Protein AF-A0A9W9ZHX0-F1 (afdb_monomer)

Mean predicted aligned error: 5.75 Å

Secondary structure (DSSP, 8-state):
-HHHHHHHHHHHHSGGGGGGSS---TTT-TTHHHH-SS---HHHHHHHHHTT--SSHHHHHHHHHHHHHHHHHHS-TTSHHHHHHHHHHHHHHHHHHHHHHHHHT---------

Foldseek 3Di:
DVLLLVLLVVLCPDPLLVVQLDWDDCVVVVCLCVFQVDTAGSVNLNVCVVVVVDPDPVSSVVRVVSSLVSQPRPPDCPDSSNVSSVVSVVVSVVSCCCSVVVVVVDPPDPDDDD

Nearest PDB structures (foldseek):
  5uiy-assembly1_A  TM=9.743E-01  e=3.016E-08  Homo sapiens
  1e6i-assembly1_A  TM=9.253E-01  e=6.933E-08  Saccharomyces cerevisiae
  7qz4-assembly1_A  TM=9.842E-01  e=2.934E-07  Homo sapiens
  5h6y-assembly1_A  TM=9.543E-01  e=2.934E-07  Homo sapiens
  5ml0-assembly1_A  TM=9.728E-01  e=5.710E-07  Mus musculus

Solvent-accessible surface area (backbone atoms only — not comparable to full-atom values): 6771 Å² total; per-residue (Å²): 109,69,68,61,53,52,52,53,52,53,50,69,67,38,86,62,27,74,81,38,52,45,70,81,56,52,88,84,42,72,63,51,65,80,71,39,89,71,87,57,18,54,42,56,52,50,49,39,57,74,69,62,68,48,94,47,69,64,60,49,50,50,51,60,49,41,30,36,52,44,33,60,71,70,35,55,73,87,38,72,66,19,41,25,31,56,51,50,50,54,49,49,53,49,52,52,49,53,62,59,54,54,63,75,69,65,85,83,79,83,85,83,92,127

Radius of gyration: 16.91 Å; Cα contacts (8 Å, |Δi|>4): 104; chains: 1; bounding box: 42×18×63 Å

Organism: NCBI:txid174260

Structure (mmCIF, N/CA/C/O backbone):
data_AF-A0A9W9ZHX0-F1
#
_entry.id   AF-A0A9W9ZHX0-F1
#
loop_
_atom_site.group_PDB
_atom_site.id
_atom_site.type_symbol
_atom_site.label_atom_id
_atom_site.label_alt_id
_atom_site.label_comp_id
_atom_site.label_asym_id
_atom_site.label_entity_id
_atom_site.label_seq_id
_atom_site.pdbx_PDB_ins_code
_atom_site.Cartn_x
_atom_site.Cartn_y
_atom_site.Cartn_z
_atom_site.occupancy
_atom_site.B_iso_or_equiv
_atom_site.auth_seq_id
_atom_site.auth_comp_id
_atom_site.auth_asym_id
_atom_site.auth_atom_id
_atom_site.pdbx_PDB_model_num
ATOM 1 N N . MET A 1 1 ? -14.601 2.183 11.079 1.00 72.12 1 MET A N 1
ATOM 2 C CA . MET A 1 1 ? -13.740 2.718 10.003 1.00 72.12 1 MET A CA 1
ATOM 3 C C . MET A 1 1 ? -12.490 3.410 10.539 1.00 72.12 1 MET A C 1
ATOM 5 O O . MET A 1 1 ? -11.451 3.286 9.911 1.00 72.12 1 MET A O 1
ATOM 9 N N . ASP A 1 2 ? -12.524 4.025 11.725 1.00 87.06 2 ASP A N 1
ATOM 10 C CA . ASP A 1 2 ? -11.393 4.777 12.310 1.00 87.06 2 ASP A CA 1
ATOM 11 C C . ASP A 1 2 ? -10.070 3.994 12.391 1.00 87.06 2 ASP A C 1
ATOM 13 O O . ASP A 1 2 ? -8.997 4.554 12.200 1.00 87.06 2 ASP A O 1
ATOM 17 N N . ALA A 1 3 ? -10.133 2.681 12.646 1.00 92.75 3 ALA A N 1
ATOM 18 C CA . ALA A 1 3 ? -8.954 1.810 12.623 1.00 92.75 3 ALA A CA 1
ATOM 19 C C . ALA A 1 3 ? -8.299 1.758 11.233 1.00 92.75 3 ALA A C 1
ATOM 21 O O . ALA A 1 3 ? -7.090 1.923 11.120 1.00 92.75 3 ALA A O 1
ATOM 22 N N . CYS A 1 4 ? -9.097 1.562 10.181 1.00 95.81 4 CYS A N 1
ATOM 23 C CA . CYS A 1 4 ? -8.628 1.566 8.795 1.00 95.81 4 CYS A CA 1
ATOM 24 C C . CYS A 1 4 ? -8.077 2.941 8.407 1.00 95.81 4 CYS A C 1
ATOM 26 O O . CYS A 1 4 ? -7.068 3.027 7.714 1.00 95.81 4 CYS A O 1
ATOM 28 N N . GLU A 1 5 ? -8.701 4.017 8.900 1.00 96.25 5 GLU A N 1
ATOM 29 C CA . GLU A 1 5 ? -8.227 5.378 8.656 1.00 96.25 5 GLU A CA 1
ATOM 30 C C . GLU A 1 5 ? -6.857 5.630 9.303 1.00 96.25 5 GLU A C 1
ATOM 32 O O . GLU A 1 5 ? -5.986 6.227 8.672 1.00 96.25 5 GLU A O 1
ATOM 37 N N . GLN A 1 6 ? -6.639 5.148 10.530 1.00 96.12 6 GLN A N 1
ATOM 38 C CA . GLN A 1 6 ? -5.329 5.220 11.178 1.00 96.12 6 GLN A CA 1
ATOM 39 C C . GLN A 1 6 ? -4.282 4.424 10.392 1.00 96.12 6 GLN A C 1
ATOM 41 O O . GLN A 1 6 ? -3.228 4.961 10.066 1.00 96.12 6 GLN A O 1
ATOM 46 N N . VAL A 1 7 ? -4.606 3.184 10.009 1.00 97.44 7 VAL A N 1
ATOM 47 C CA . VAL A 1 7 ? -3.699 2.330 9.230 1.00 97.44 7 VAL A CA 1
ATOM 48 C C . VAL A 1 7 ? -3.277 3.007 7.928 1.00 97.44 7 VAL A C 1
ATOM 50 O O . VAL A 1 7 ? -2.086 3.092 7.650 1.00 97.44 7 VAL A O 1
ATOM 53 N N . ILE A 1 8 ? -4.221 3.514 7.128 1.00 98.25 8 ILE A N 1
ATOM 54 C CA . ILE A 1 8 ? -3.868 4.110 5.834 1.00 98.25 8 ILE A CA 1
ATOM 55 C C . ILE A 1 8 ? -3.087 5.420 5.994 1.00 98.25 8 ILE A C 1
ATOM 57 O O . ILE A 1 8 ? -2.210 5.708 5.183 1.00 98.25 8 ILE A O 1
ATOM 61 N N . LYS A 1 9 ? -3.359 6.205 7.047 1.00 98.06 9 LYS A N 1
ATOM 62 C CA . LYS A 1 9 ? -2.567 7.400 7.376 1.00 98.06 9 LYS A CA 1
ATOM 63 C C . LYS A 1 9 ? -1.126 7.032 7.715 1.00 98.06 9 LYS A C 1
ATOM 65 O O . LYS A 1 9 ? -0.221 7.654 7.171 1.00 98.06 9 LYS A O 1
ATOM 70 N N . ASP A 1 10 ? -0.925 6.019 8.552 1.00 98.19 10 ASP A N 1
ATOM 71 C CA . ASP A 1 10 ? 0.410 5.586 8.966 1.00 98.19 10 ASP A CA 1
ATOM 72 C C . ASP A 1 10 ? 1.199 4.993 7.794 1.00 98.19 10 ASP A C 1
ATOM 74 O O . ASP A 1 10 ? 2.373 5.313 7.618 1.00 98.19 10 ASP A O 1
ATOM 78 N N . LEU A 1 11 ? 0.546 4.210 6.927 1.00 98.56 11 LEU A N 1
ATOM 79 C CA . LEU A 1 11 ? 1.171 3.710 5.701 1.00 98.56 11 LEU A CA 1
ATOM 80 C C . LEU A 1 11 ? 1.610 4.852 4.776 1.00 98.56 11 LEU A C 1
ATOM 82 O O . LEU A 1 11 ? 2.722 4.823 4.265 1.00 98.56 11 LEU A O 1
ATOM 86 N N . LEU A 1 12 ? 0.779 5.878 4.581 1.00 98.56 12 LEU A N 1
ATOM 87 C CA . LEU A 1 12 ? 1.119 7.026 3.729 1.00 98.56 12 LEU A CA 1
ATOM 88 C C . LEU A 1 12 ? 2.199 7.947 4.322 1.00 98.56 12 LEU A C 1
ATOM 90 O O . LEU A 1 12 ? 2.757 8.761 3.592 1.00 98.56 12 LEU A O 1
ATOM 94 N N . LEU A 1 13 ? 2.462 7.867 5.628 1.00 98.44 13 LEU A N 1
ATOM 95 C CA . LEU A 1 13 ? 3.510 8.641 6.304 1.00 98.44 13 LEU A CA 1
ATOM 96 C C . LEU A 1 13 ? 4.842 7.890 6.411 1.00 98.44 13 LEU A C 1
ATOM 98 O O .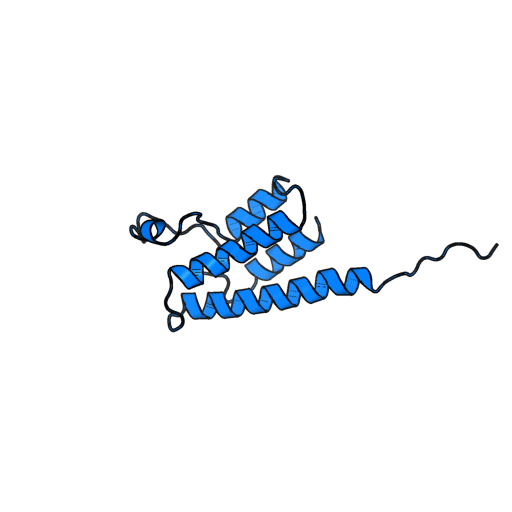 LEU A 1 13 ? 5.847 8.493 6.787 1.00 98.44 13 LEU A O 1
ATOM 102 N N . HIS A 1 14 ? 4.865 6.594 6.100 1.00 98.62 14 HIS A N 1
ATOM 103 C CA . HIS A 1 14 ? 6.084 5.796 6.139 1.00 98.62 14 HIS A CA 1
ATOM 104 C C . HIS A 1 14 ? 7.065 6.238 5.038 1.00 98.62 14 HIS A C 1
ATOM 106 O O . HIS A 1 14 ? 6.653 6.532 3.914 1.00 98.62 14 HIS A O 1
ATOM 112 N N . GLU A 1 15 ? 8.366 6.258 5.336 1.00 98.25 15 GLU A N 1
ATOM 113 C CA . GLU A 1 15 ? 9.410 6.738 4.411 1.00 98.25 15 GLU A CA 1
ATOM 114 C C . GLU A 1 15 ? 9.477 5.928 3.104 1.00 98.25 15 GLU A C 1
ATOM 116 O O . GLU A 1 15 ? 9.619 6.496 2.023 1.00 98.25 15 GLU A O 1
ATOM 121 N N . ASP A 1 16 ? 9.242 4.618 3.187 1.00 98.56 16 ASP A N 1
ATOM 122 C CA . ASP A 1 16 ? 9.193 3.702 2.036 1.00 98.56 16 ASP A CA 1
ATOM 123 C C . ASP A 1 16 ? 7.859 3.705 1.266 1.00 98.56 16 ASP A C 1
ATOM 125 O O . ASP A 1 16 ? 7.642 2.882 0.376 1.00 98.56 16 ASP A O 1
ATOM 129 N N . SER A 1 17 ? 6.928 4.608 1.587 1.00 98.50 17 SER A N 1
ATOM 130 C CA . SER A 1 17 ? 5.618 4.642 0.922 1.00 98.50 17 SER A CA 1
ATOM 131 C C . SER A 1 17 ? 5.657 5.236 -0.487 1.00 98.50 17 SER A C 1
ATOM 133 O O . SER A 1 17 ? 4.713 5.032 -1.251 1.00 98.50 17 SER A O 1
ATOM 135 N N . TRP A 1 18 ? 6.734 5.943 -0.849 1.00 98.00 18 TRP A N 1
ATOM 136 C CA . TRP A 1 18 ? 6.837 6.755 -2.065 1.00 98.00 18 TRP A CA 1
ATOM 137 C C . TRP A 1 18 ? 6.396 6.063 -3.374 1.00 98.00 18 TRP A C 1
ATOM 139 O O . TRP A 1 18 ? 5.705 6.738 -4.142 1.00 98.00 18 TRP A O 1
ATOM 149 N N . PRO A 1 19 ? 6.659 4.760 -3.642 1.00 97.88 19 PRO A N 1
ATOM 150 C CA . PRO A 1 19 ? 6.219 4.119 -4.887 1.00 97.88 19 PRO A CA 1
ATOM 151 C C . PRO A 1 19 ? 4.724 3.780 -4.898 1.00 97.88 19 PRO A C 1
ATOM 153 O O . PRO A 1 19 ? 4.171 3.456 -5.944 1.00 97.88 19 PRO A O 1
ATOM 156 N N . PHE A 1 20 ? 4.079 3.800 -3.731 1.00 98.62 20 PHE A N 1
ATOM 157 C CA . PHE A 1 20 ? 2.742 3.256 -3.507 1.00 98.62 20 PHE A CA 1
ATOM 158 C C . PHE A 1 20 ? 1.705 4.337 -3.206 1.00 98.62 20 PHE A C 1
ATOM 160 O O . PHE A 1 20 ? 0.555 4.012 -2.931 1.00 98.62 20 PHE A O 1
ATOM 167 N N . THR A 1 21 ? 2.090 5.617 -3.207 1.00 98.38 21 THR A N 1
ATOM 168 C CA . THR A 1 21 ? 1.182 6.731 -2.872 1.00 98.38 21 THR A CA 1
ATOM 169 C C . THR A 1 21 ? 0.221 7.103 -4.001 1.00 98.38 21 THR A C 1
ATOM 171 O O . THR A 1 21 ? -0.772 7.782 -3.739 1.00 98.38 21 THR A O 1
ATOM 174 N N . GLN A 1 22 ? 0.520 6.691 -5.236 1.00 98.19 22 GLN A N 1
ATOM 175 C CA . GLN A 1 22 ? -0.261 6.977 -6.439 1.00 98.19 22 GLN A CA 1
ATOM 176 C C . GLN A 1 22 ? -0.258 5.772 -7.379 1.00 98.19 22 GLN A C 1
ATOM 178 O O . GLN A 1 22 ? 0.653 4.944 -7.340 1.00 98.19 22 GLN A O 1
ATOM 183 N N . ALA A 1 23 ? -1.266 5.698 -8.249 1.00 98.06 23 ALA A N 1
ATOM 184 C CA . ALA A 1 23 ? -1.352 4.674 -9.279 1.00 98.06 23 ALA A CA 1
ATOM 185 C C . ALA A 1 23 ? -0.133 4.709 -10.217 1.00 98.06 23 ALA A C 1
ATOM 187 O O . ALA A 1 23 ? 0.349 5.778 -10.599 1.00 98.06 23 ALA A O 1
ATOM 188 N N . VAL A 1 24 ? 0.325 3.529 -10.642 1.00 97.31 24 VAL A N 1
ATOM 189 C CA . VAL A 1 24 ? 1.418 3.402 -11.616 1.00 97.31 24 VAL A CA 1
ATOM 190 C C . VAL A 1 24 ? 1.032 4.085 -12.930 1.00 97.31 24 VAL A C 1
ATOM 192 O O . VAL A 1 24 ? -0.010 3.794 -13.524 1.00 97.31 24 VAL A O 1
ATOM 195 N N . ASN A 1 25 ? 1.892 4.984 -13.412 1.00 96.75 25 ASN A N 1
ATOM 196 C CA . ASN A 1 25 ? 1.690 5.661 -14.686 1.00 96.75 25 ASN A CA 1
ATOM 197 C C . ASN A 1 25 ? 1.967 4.700 -15.853 1.00 96.75 25 ASN A C 1
ATOM 199 O O . ASN A 1 25 ? 3.109 4.494 -16.253 1.00 96.75 25 ASN A O 1
ATOM 203 N N . LEU A 1 26 ? 0.907 4.162 -16.456 1.00 96.19 26 LEU A N 1
ATOM 204 C CA . LEU A 1 26 ? 1.001 3.205 -17.567 1.00 96.19 26 LEU A CA 1
ATOM 205 C C . LEU A 1 26 ? 1.645 3.770 -18.842 1.00 96.19 26 LEU A C 1
ATOM 207 O O . LEU A 1 26 ? 1.999 3.011 -19.737 1.00 96.19 26 LEU A O 1
ATOM 211 N N . ARG A 1 27 ? 1.799 5.095 -18.967 1.00 96.44 27 ARG A N 1
ATOM 212 C CA . ARG A 1 27 ? 2.574 5.676 -20.077 1.00 96.44 27 ARG A CA 1
ATOM 213 C C . ARG A 1 27 ? 4.076 5.514 -19.869 1.00 96.44 27 ARG A C 1
ATOM 215 O O . ARG A 1 27 ? 4.809 5.425 -20.846 1.00 96.44 27 ARG A O 1
ATOM 222 N N . GLU A 1 28 ? 4.514 5.510 -18.614 1.00 96.12 28 GLU A N 1
ATOM 223 C CA . GLU A 1 28 ? 5.914 5.324 -18.221 1.00 96.12 28 GLU A CA 1
ATOM 224 C C . GLU A 1 28 ? 6.248 3.843 -18.017 1.00 96.12 28 GLU A C 1
ATOM 226 O O . GLU A 1 28 ? 7.381 3.435 -18.255 1.00 96.12 28 GLU A O 1
ATOM 231 N N . VAL A 1 29 ? 5.250 3.043 -17.628 1.00 96.44 29 VAL A N 1
ATOM 232 C CA . VAL A 1 29 ? 5.373 1.607 -17.351 1.00 96.44 29 VAL A CA 1
ATOM 233 C C . VAL A 1 29 ? 4.352 0.817 -18.191 1.00 96.44 29 VAL A C 1
ATOM 235 O O . VAL A 1 29 ? 3.333 0.353 -17.669 1.00 96.44 29 VAL A O 1
ATOM 238 N N . PRO A 1 30 ? 4.552 0.725 -19.519 1.00 96.56 30 PRO A N 1
ATOM 239 C CA . PRO A 1 30 ? 3.541 0.211 -20.447 1.00 96.56 30 PRO A CA 1
AT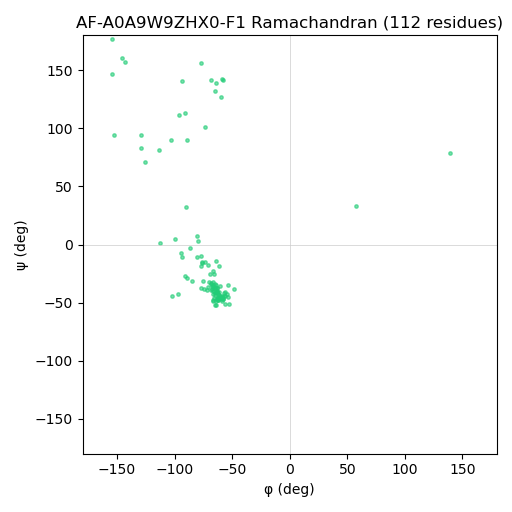OM 240 C C . PRO A 1 30 ? 3.258 -1.291 -20.310 1.00 96.56 30 PRO A C 1
ATOM 242 O O . PRO A 1 30 ? 2.156 -1.730 -20.630 1.00 96.56 30 PRO A O 1
ATOM 245 N N . ASP A 1 31 ? 4.216 -2.067 -19.811 1.00 97.31 31 ASP A N 1
ATOM 246 C CA . ASP A 1 31 ? 4.128 -3.513 -19.581 1.00 97.31 31 ASP A CA 1
ATOM 247 C C . ASP A 1 31 ? 3.530 -3.875 -18.210 1.00 97.31 31 ASP A C 1
ATOM 249 O O . ASP A 1 31 ? 3.289 -5.049 -17.925 1.00 97.31 31 ASP A O 1
ATOM 253 N N . TYR A 1 32 ? 3.219 -2.887 -17.360 1.00 97.94 32 TYR A N 1
ATOM 254 C CA . TYR A 1 32 ? 2.703 -3.130 -16.009 1.00 97.94 32 TYR A CA 1
ATOM 255 C C . TYR A 1 32 ? 1.462 -4.032 -16.005 1.00 97.94 32 TYR A C 1
ATOM 257 O O . TYR A 1 32 ? 1.367 -4.956 -15.197 1.00 97.94 32 TYR A O 1
ATOM 265 N N . LEU A 1 33 ? 0.533 -3.809 -16.942 1.00 97.88 33 LEU A N 1
ATOM 266 C CA . LEU A 1 33 ? -0.715 -4.574 -17.040 1.00 97.88 33 LEU A CA 1
ATOM 267 C C . LEU A 1 33 ? -0.553 -5.973 -17.649 1.00 97.88 33 LEU A C 1
ATOM 269 O O . LEU A 1 33 ? -1.487 -6.772 -17.584 1.00 97.88 33 LEU A O 1
ATOM 273 N N . GLU A 1 34 ? 0.609 -6.302 -18.216 1.00 97.88 34 GLU A N 1
ATOM 274 C CA . GLU A 1 34 ? 0.894 -7.669 -18.668 1.00 97.88 34 GLU A CA 1
ATOM 275 C C . GLU A 1 34 ? 1.076 -8.611 -17.473 1.00 97.88 34 GLU A C 1
ATOM 277 O O . GLU A 1 34 ? 0.710 -9.787 -17.525 1.00 97.88 34 GLU A O 1
ATOM 282 N N . LEU A 1 35 ? 1.600 -8.077 -16.364 1.00 97.50 35 LEU A N 1
ATOM 283 C CA . LEU A 1 35 ? 1.809 -8.815 -15.125 1.00 97.50 35 LEU A CA 1
ATOM 284 C C . LEU A 1 35 ? 0.731 -8.489 -14.087 1.00 97.50 35 LEU A C 1
ATOM 286 O O . LEU A 1 35 ? 0.197 -9.400 -13.460 1.00 97.50 35 LEU A O 1
ATOM 290 N N . VAL A 1 36 ? 0.363 -7.228 -13.889 1.00 98.06 36 VAL A N 1
ATOM 291 C CA . VAL A 1 36 ? -0.572 -6.805 -12.8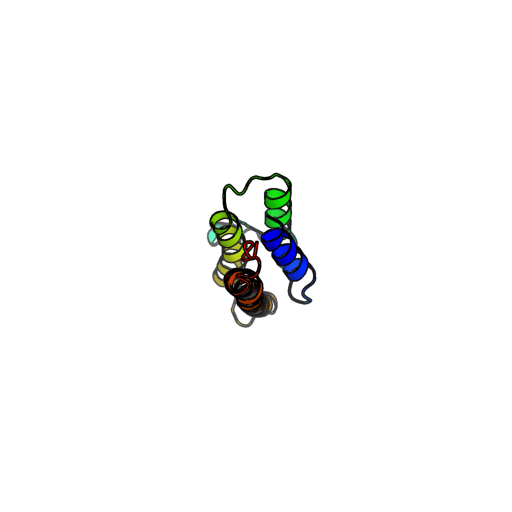39 1.00 98.06 36 VAL A CA 1
ATOM 292 C C . VAL A 1 36 ? -1.992 -6.684 -13.386 1.00 98.06 36 VAL A C 1
ATOM 294 O O . VAL A 1 36 ? -2.308 -5.792 -14.163 1.00 98.06 36 VAL A O 1
ATOM 297 N N . THR A 1 37 ? -2.878 -7.576 -12.937 1.00 96.69 37 THR A N 1
ATOM 298 C CA . THR A 1 37 ? -4.271 -7.640 -13.416 1.00 96.69 37 THR A CA 1
ATOM 299 C C . THR A 1 37 ? -5.156 -6.548 -12.822 1.00 96.69 37 THR A C 1
ATOM 301 O O . THR A 1 37 ? -6.015 -6.010 -13.514 1.00 96.69 37 THR A O 1
ATOM 304 N N . THR A 1 38 ? -4.945 -6.213 -11.549 1.00 98.12 38 THR A N 1
ATOM 305 C CA . THR A 1 38 ? -5.761 -5.230 -10.828 1.00 98.12 38 THR A CA 1
ATOM 306 C C . THR A 1 38 ? -4.836 -4.213 -10.170 1.00 98.12 38 THR A C 1
ATOM 308 O O . THR A 1 38 ? -4.343 -4.481 -9.072 1.00 98.12 38 THR A O 1
ATOM 311 N N . PRO A 1 39 ? -4.554 -3.071 -10.823 1.00 98.31 39 PRO A N 1
ATOM 312 C CA . PRO A 1 39 ? -3.770 -1.999 -10.222 1.00 98.31 39 PRO A CA 1
ATOM 313 C C . PRO A 1 39 ? -4.406 -1.500 -8.923 1.00 98.31 39 PRO A C 1
ATOM 315 O O . PRO A 1 39 ? -5.628 -1.392 -8.825 1.00 98.31 39 PRO A O 1
ATOM 318 N N . MET A 1 40 ? -3.569 -1.193 -7.937 1.00 98.81 40 MET A N 1
ATOM 319 C CA . MET A 1 40 ? -3.983 -0.602 -6.669 1.00 98.81 40 MET A CA 1
ATOM 320 C C . MET A 1 40 ? -2.815 0.174 -6.068 1.00 98.81 40 MET A C 1
ATOM 322 O O . MET A 1 40 ? -1.662 -0.235 -6.212 1.00 98.81 40 MET A O 1
ATOM 326 N N . ASP A 1 41 ? -3.125 1.259 -5.371 1.00 98.88 41 ASP A N 1
ATOM 327 C CA . ASP A 1 41 ? -2.177 2.110 -4.658 1.00 98.88 41 ASP A CA 1
ATOM 328 C C . ASP A 1 41 ? -2.824 2.661 -3.376 1.00 98.88 41 ASP A C 1
ATOM 330 O O . ASP A 1 41 ? -4.048 2.683 -3.235 1.00 98.88 41 ASP A O 1
ATOM 334 N N . LEU A 1 42 ? -2.011 3.112 -2.421 1.00 98.88 42 LEU A N 1
ATOM 335 C CA . LEU A 1 42 ? -2.475 3.600 -1.120 1.00 98.88 42 LEU A CA 1
ATOM 336 C C . LEU A 1 4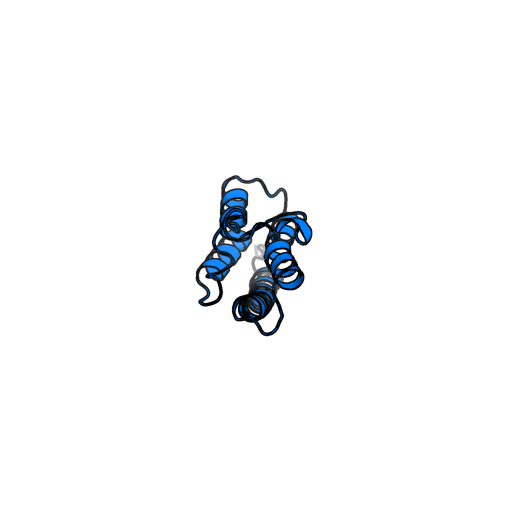2 ? -3.303 4.892 -1.225 1.00 98.88 42 LEU A C 1
ATOM 338 O O . LEU A 1 42 ? -4.132 5.155 -0.349 1.00 98.88 42 LEU A O 1
ATOM 342 N N . GLY A 1 43 ? -3.103 5.694 -2.275 1.00 98.75 43 GLY A N 1
ATOM 343 C CA . GLY A 1 43 ? -3.934 6.857 -2.579 1.00 98.75 43 GLY A CA 1
ATOM 344 C C . GLY A 1 43 ? -5.360 6.430 -2.915 1.00 98.75 43 GLY A C 1
ATOM 345 O O . GLY A 1 43 ? -6.302 6.865 -2.248 1.00 98.75 43 GLY A O 1
ATOM 346 N N . THR A 1 44 ? -5.504 5.489 -3.848 1.00 98.81 44 THR A N 1
ATOM 347 C CA . THR A 1 44 ? -6.792 4.879 -4.207 1.00 98.81 44 THR A CA 1
ATOM 348 C C . THR A 1 44 ? -7.454 4.212 -2.998 1.00 98.81 44 THR A C 1
ATOM 350 O O . THR A 1 44 ? -8.628 4.462 -2.730 1.00 98.81 44 THR A O 1
ATOM 353 N N . VAL A 1 45 ? -6.715 3.434 -2.193 1.00 98.81 45 VAL A N 1
ATOM 354 C CA . VAL A 1 45 ? -7.264 2.8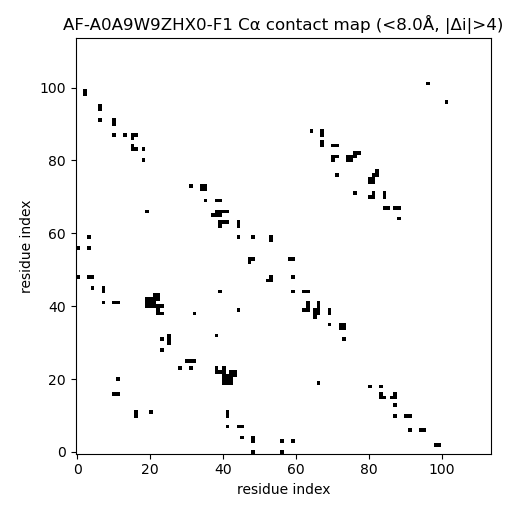21 -0.963 1.00 98.81 45 VAL A CA 1
ATOM 355 C C . VAL A 1 45 ? -7.824 3.878 -0.007 1.00 98.81 45 VAL A C 1
ATOM 357 O O . VAL A 1 45 ? -8.917 3.722 0.545 1.00 98.81 45 VAL A O 1
ATOM 360 N N . LYS A 1 46 ? -7.099 4.983 0.194 1.00 98.69 46 LYS A N 1
ATOM 361 C CA . LYS A 1 46 ? -7.555 6.090 1.043 1.00 98.69 46 LYS A CA 1
ATOM 362 C C . LYS A 1 46 ? -8.821 6.748 0.500 1.00 98.69 46 LYS A C 1
ATOM 364 O O . LYS A 1 46 ? -9.691 7.110 1.292 1.00 98.69 46 LYS A O 1
ATOM 369 N N . GLU A 1 47 ? -8.920 6.936 -0.811 1.00 98.69 47 GLU A N 1
ATOM 370 C CA . GLU A 1 47 ? -10.104 7.516 -1.450 1.00 98.69 47 GLU A CA 1
ATOM 371 C C . GLU A 1 47 ? -11.317 6.598 -1.314 1.00 98.69 47 GLU A C 1
ATOM 373 O O . GLU A 1 47 ? -12.342 7.040 -0.799 1.00 98.69 47 GLU A O 1
ATOM 378 N N . LYS A 1 48 ? -11.170 5.306 -1.625 1.00 98.62 48 LYS A N 1
ATOM 379 C CA . LYS A 1 48 ? -12.227 4.298 -1.441 1.00 98.62 48 LYS A CA 1
ATOM 380 C C . LYS A 1 48 ? -12.718 4.234 0.005 1.00 98.62 48 LYS A C 1
ATOM 382 O O . LYS A 1 48 ? -13.921 4.168 0.259 1.00 98.62 48 LYS A O 1
ATOM 387 N N . LEU A 1 49 ? -11.797 4.325 0.971 1.00 98.31 49 LEU A N 1
ATOM 388 C CA . LEU A 1 49 ? -12.141 4.369 2.393 1.00 98.31 49 LEU A CA 1
ATOM 389 C C . LEU A 1 49 ? -12.981 5.606 2.743 1.00 98.31 49 LEU A C 1
ATOM 391 O O . LEU A 1 49 ? -13.981 5.483 3.449 1.00 98.31 49 LEU A O 1
ATOM 395 N N . LYS A 1 50 ? -12.598 6.787 2.245 1.00 98.00 50 LYS A N 1
ATOM 396 C CA . LYS A 1 50 ? -13.337 8.043 2.465 1.00 98.00 50 LYS A CA 1
ATOM 397 C C . LYS A 1 50 ? -14.708 8.049 1.795 1.00 98.00 50 LYS A C 1
ATOM 399 O O . LYS A 1 50 ? -15.644 8.618 2.350 1.00 98.00 50 LYS A O 1
ATOM 404 N N . SER A 1 51 ? -14.816 7.411 0.637 1.00 98.06 51 SER A N 1
ATOM 405 C CA . SER A 1 51 ? -16.055 7.267 -0.127 1.00 98.06 51 SER A CA 1
ATOM 406 C C . SER A 1 51 ? -16.979 6.166 0.408 1.00 98.06 51 SER A C 1
ATOM 408 O O . SER A 1 51 ? -18.040 5.944 -0.166 1.00 98.06 51 SER A O 1
ATOM 410 N N . LEU A 1 52 ? -16.613 5.500 1.515 1.00 96.88 52 LEU A N 1
ATOM 411 C CA . LEU A 1 52 ? -17.369 4.397 2.125 1.00 96.88 52 LEU A CA 1
ATOM 412 C C . LEU A 1 52 ? -17.604 3.217 1.164 1.00 96.88 52 LEU A C 1
ATOM 414 O O . LEU A 1 52 ? -18.618 2.529 1.248 1.00 96.88 52 LEU A O 1
ATOM 418 N N . GLU A 1 53 ? -16.652 2.961 0.264 1.00 98.25 53 GLU A N 1
ATOM 419 C CA . GLU A 1 53 ? -16.740 1.875 -0.724 1.00 98.25 53 GLU A CA 1
ATOM 420 C C . GLU A 1 53 ? -16.373 0.500 -0.151 1.00 98.25 53 GLU A C 1
ATOM 422 O O . GLU A 1 53 ? -16.601 -0.521 -0.799 1.00 98.25 53 GLU A O 1
ATOM 427 N N . TYR A 1 54 ? -15.812 0.453 1.060 1.00 98.06 54 TYR A N 1
ATOM 428 C CA . TYR A 1 54 ? -15.498 -0.799 1.743 1.00 98.06 54 TYR A CA 1
ATOM 429 C C . TYR A 1 54 ? -16.672 -1.244 2.624 1.00 98.06 54 TYR A C 1
ATOM 431 O O . TYR A 1 54 ? -16.956 -0.575 3.623 1.00 98.06 54 TYR A O 1
ATOM 439 N N . PRO A 1 55 ? -17.350 -2.363 2.296 1.00 95.75 55 PRO A N 1
ATOM 440 C CA . PRO A 1 55 ? -18.441 -2.885 3.119 1.00 95.75 55 PRO A CA 1
ATOM 441 C C . PRO A 1 55 ? -17.969 -3.394 4.488 1.00 95.75 55 PRO A C 1
ATOM 443 O O . PRO A 1 55 ? -18.760 -3.457 5.428 1.00 95.75 55 PRO A O 1
ATOM 446 N N . ASP A 1 56 ? -16.691 -3.755 4.612 1.00 95.44 56 ASP A N 1
ATOM 447 C CA . ASP A 1 56 ? -16.096 -4.320 5.817 1.00 95.44 56 ASP A CA 1
ATOM 448 C C . ASP A 1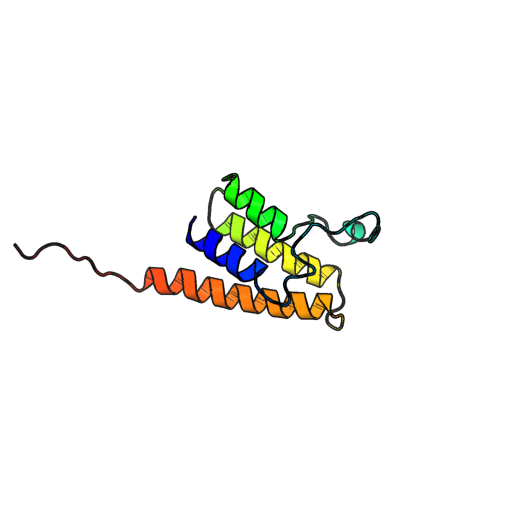 56 ? -14.582 -4.054 5.887 1.00 95.44 56 ASP A C 1
ATOM 450 O O . ASP A 1 56 ? -13.971 -3.457 5.001 1.00 95.44 56 ASP A O 1
ATOM 454 N N . VAL A 1 57 ? -13.960 -4.474 6.989 1.00 95.00 57 VAL A N 1
ATOM 455 C CA . VAL A 1 57 ? -12.509 -4.334 7.182 1.00 95.00 57 VAL A CA 1
ATOM 456 C C . VAL A 1 57 ? -11.729 -5.238 6.225 1.00 95.00 57 VAL A C 1
ATOM 458 O O . VAL A 1 57 ? -10.652 -4.852 5.776 1.00 95.00 57 VAL A O 1
ATOM 461 N N . ASP A 1 58 ? -12.261 -6.413 5.893 1.00 96.12 58 ASP A N 1
ATOM 462 C CA . ASP A 1 58 ? -11.563 -7.410 5.080 1.00 96.12 58 ASP A CA 1
ATOM 463 C C . ASP A 1 58 ? -11.373 -6.932 3.636 1.00 96.12 58 ASP A C 1
ATOM 465 O O . ASP A 1 58 ? -10.299 -7.108 3.065 1.00 96.12 58 ASP A O 1
ATOM 469 N N . SER A 1 59 ? -12.364 -6.244 3.068 1.00 98.12 59 SER A N 1
ATOM 470 C CA . SER A 1 59 ? -12.272 -5.609 1.748 1.00 98.12 59 SER A CA 1
ATOM 471 C C . SER A 1 59 ? -11.243 -4.472 1.703 1.00 98.12 59 SER A C 1
ATOM 473 O O . SER A 1 59 ? -10.492 -4.371 0.733 1.00 98.12 59 SER A O 1
ATOM 475 N N . PHE A 1 60 ? -11.123 -3.672 2.767 1.00 98.19 60 PHE A N 1
ATOM 476 C CA . PHE A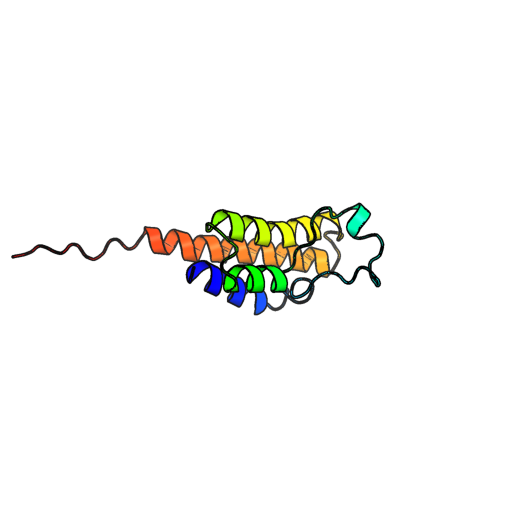 1 60 ? -10.035 -2.693 2.908 1.00 98.19 60 PHE A CA 1
ATOM 477 C C . PHE A 1 60 ? -8.661 -3.380 2.982 1.00 98.19 60 PHE A C 1
ATOM 479 O O . PHE A 1 60 ? -7.721 -2.983 2.293 1.00 98.19 60 PHE A O 1
ATOM 486 N N . VAL A 1 61 ? -8.537 -4.430 3.801 1.00 97.81 61 VAL A N 1
ATOM 487 C CA . VAL A 1 61 ? -7.288 -5.195 3.956 1.00 97.81 61 VAL A CA 1
ATOM 488 C C . VAL A 1 61 ? -6.874 -5.841 2.638 1.00 97.81 61 VAL A C 1
ATOM 490 O O . VAL A 1 61 ? -5.689 -5.830 2.309 1.00 97.81 61 VAL A O 1
ATOM 493 N N . ALA A 1 62 ? -7.830 -6.380 1.881 1.00 98.50 62 ALA A N 1
ATOM 494 C CA . ALA A 1 62 ? -7.580 -6.994 0.585 1.00 98.50 62 ALA A CA 1
ATOM 495 C C . ALA A 1 62 ? -6.934 -6.005 -0.394 1.00 98.50 62 ALA A C 1
ATOM 497 O O . ALA A 1 62 ? -5.923 -6.341 -1.007 1.00 98.50 62 ALA A O 1
ATOM 498 N N . ASP A 1 63 ? -7.442 -4.773 -0.480 1.00 98.81 63 ASP A N 1
ATOM 499 C CA . ASP A 1 63 ? -6.855 -3.757 -1.356 1.00 98.81 63 ASP A CA 1
ATOM 500 C C . ASP A 1 63 ? -5.469 -3.298 -0.874 1.00 98.81 63 ASP A C 1
ATOM 502 O O . ASP A 1 63 ? -4.562 -3.151 -1.691 1.00 98.81 63 ASP A O 1
ATOM 506 N N . VAL A 1 64 ? -5.248 -3.140 0.438 1.00 98.69 64 VAL A N 1
ATOM 507 C CA . VAL A 1 64 ? -3.904 -2.822 0.966 1.00 98.69 64 VAL A CA 1
ATOM 508 C C . VAL A 1 64 ? -2.903 -3.932 0.624 1.00 98.69 64 VAL A C 1
ATOM 510 O O . VAL A 1 64 ? -1.793 -3.654 0.174 1.00 98.69 64 VAL A O 1
ATOM 513 N N . ARG A 1 65 ? -3.290 -5.204 0.780 1.00 98.62 65 ARG A N 1
ATOM 514 C CA . ARG A 1 65 ? -2.453 -6.357 0.400 1.00 98.62 65 ARG A CA 1
ATOM 515 C C . ARG A 1 65 ? -2.192 -6.424 -1.094 1.00 98.62 65 ARG A C 1
ATOM 517 O O . ARG A 1 65 ? -1.109 -6.847 -1.502 1.00 98.62 65 ARG A O 1
ATOM 524 N N . LEU A 1 66 ? -3.169 -6.019 -1.898 1.00 98.88 66 LEU A N 1
ATOM 525 C CA . LEU A 1 66 ? -3.047 -6.002 -3.345 1.00 98.88 66 LEU A CA 1
ATOM 526 C C . LEU A 1 66 ? -1.945 -5.039 -3.801 1.00 98.88 66 LEU A C 1
ATOM 528 O O . LEU A 1 66 ? -1.187 -5.402 -4.694 1.00 98.88 66 LEU A O 1
ATOM 532 N N . VAL A 1 67 ? -1.770 -3.886 -3.140 1.00 98.81 67 VAL A N 1
ATOM 533 C CA . VAL A 1 67 ? -0.642 -2.967 -3.403 1.00 98.81 67 VAL A CA 1
ATOM 534 C C . VAL A 1 67 ? 0.702 -3.703 -3.322 1.00 98.81 67 VAL A C 1
ATOM 536 O O . VAL A 1 67 ? 1.503 -3.656 -4.258 1.00 98.81 67 VAL A O 1
ATOM 539 N N . PHE A 1 68 ? 0.941 -4.440 -2.234 1.00 98.56 68 PHE A N 1
ATOM 540 C CA . PHE A 1 68 ? 2.213 -5.139 -2.015 1.00 98.56 68 PHE A CA 1
ATOM 541 C C . PHE A 1 68 ? 2.361 -6.381 -2.898 1.00 98.56 68 PHE A C 1
ATOM 543 O O . PHE A 1 68 ? 3.430 -6.612 -3.457 1.00 98.56 68 PHE A O 1
ATOM 550 N N . THR A 1 69 ? 1.274 -7.123 -3.116 1.00 98.50 69 THR A N 1
ATOM 551 C CA . THR A 1 69 ? 1.266 -8.288 -4.018 1.00 98.50 69 THR A CA 1
ATOM 552 C C . THR A 1 69 ? 1.573 -7.875 -5.459 1.00 98.50 69 THR A C 1
ATOM 554 O O . THR A 1 69 ? 2.337 -8.546 -6.152 1.00 98.50 69 THR A O 1
ATOM 557 N N . ASN A 1 70 ? 1.021 -6.748 -5.915 1.00 98.62 70 ASN A N 1
ATOM 558 C CA . ASN A 1 70 ? 1.335 -6.183 -7.225 1.00 98.62 70 ASN A CA 1
ATOM 559 C C . ASN A 1 70 ? 2.799 -5.744 -7.305 1.00 98.62 70 ASN A C 1
ATOM 561 O O . ASN A 1 70 ? 3.453 -5.991 -8.318 1.00 98.62 70 ASN A O 1
ATOM 565 N N . SER A 1 71 ? 3.322 -5.136 -6.234 1.00 98.25 71 SER A N 1
ATOM 566 C CA . SER A 1 71 ? 4.736 -4.772 -6.155 1.00 98.25 71 SER A CA 1
ATOM 567 C C . SER A 1 71 ? 5.643 -5.992 -6.287 1.00 98.25 71 SER A C 1
ATOM 569 O O . SER A 1 71 ? 6.569 -5.955 -7.084 1.00 98.25 71 SER A O 1
ATOM 571 N N . ASP A 1 72 ? 5.362 -7.081 -5.572 1.00 97.75 72 ASP A N 1
ATOM 572 C CA . ASP A 1 72 ? 6.145 -8.320 -5.659 1.00 97.75 72 ASP A CA 1
ATOM 573 C C . ASP A 1 72 ? 6.064 -8.989 -7.030 1.00 97.75 72 ASP A C 1
ATOM 575 O O . ASP A 1 72 ? 7.018 -9.624 -7.478 1.00 97.75 72 ASP A O 1
ATOM 579 N N . LYS A 1 73 ? 4.905 -8.889 -7.687 1.00 97.81 73 LYS A N 1
ATOM 580 C CA . LYS A 1 73 ? 4.688 -9.494 -9.001 1.00 97.81 73 LYS A CA 1
ATOM 581 C C . LYS A 1 73 ? 5.462 -8.770 -10.099 1.00 97.81 73 LYS A C 1
ATOM 583 O O . LYS A 1 73 ? 5.908 -9.414 -11.045 1.00 97.81 73 LYS A O 1
ATOM 588 N N . TYR A 1 74 ? 5.571 -7.450 -9.991 1.00 98.25 74 TYR A N 1
ATOM 589 C CA . TYR A 1 74 ? 6.173 -6.608 -11.019 1.00 98.25 74 TYR A CA 1
ATOM 590 C C . TYR A 1 74 ? 7.647 -6.279 -10.736 1.00 98.25 74 TYR A C 1
ATOM 592 O O . TYR A 1 74 ? 8.484 -6.333 -11.633 1.00 98.25 74 TYR A O 1
ATOM 600 N N . ASN A 1 75 ? 7.986 -5.952 -9.488 1.00 96.88 75 ASN A N 1
ATOM 601 C CA . ASN A 1 75 ? 9.314 -5.478 -9.112 1.00 96.88 75 ASN A CA 1
ATOM 602 C C . ASN A 1 75 ? 10.214 -6.623 -8.637 1.00 96.88 75 ASN A C 1
ATOM 604 O O . ASN A 1 75 ? 9.811 -7.491 -7.865 1.00 96.88 75 ASN A O 1
ATOM 608 N N . LEU A 1 76 ? 11.492 -6.573 -9.021 1.00 95.25 76 LEU A N 1
ATOM 609 C CA . LEU A 1 76 ? 12.501 -7.481 -8.478 1.00 95.25 76 LEU A CA 1
ATOM 610 C C . LEU A 1 76 ? 12.685 -7.236 -6.978 1.00 95.25 76 LEU A C 1
ATOM 612 O O . LEU A 1 76 ? 12.813 -6.090 -6.547 1.00 95.25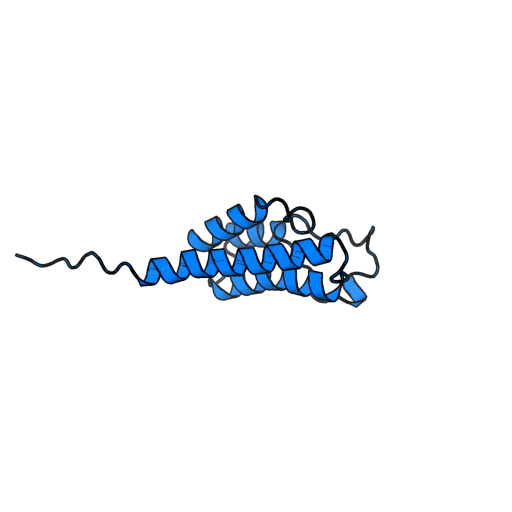 76 LEU A O 1
ATOM 616 N N . SER A 1 77 ? 12.830 -8.303 -6.191 1.00 91.75 77 SER A N 1
ATOM 617 C CA . SER A 1 77 ? 13.029 -8.212 -4.734 1.00 91.75 77 SER A CA 1
ATOM 618 C C . SER A 1 77 ? 14.300 -7.460 -4.320 1.00 91.75 77 SER A C 1
ATOM 620 O O . SER A 1 77 ? 14.435 -7.060 -3.168 1.00 91.75 77 SER A O 1
ATOM 622 N N . THR A 1 78 ? 15.259 -7.302 -5.235 1.00 93.88 78 THR A N 1
ATOM 623 C CA . THR A 1 78 ? 16.509 -6.561 -5.023 1.00 93.88 78 THR A CA 1
ATOM 624 C C . THR A 1 78 ? 16.441 -5.105 -5.479 1.00 93.88 78 THR A C 1
ATOM 626 O O . THR A 1 78 ? 17.404 -4.381 -5.260 1.00 93.88 78 THR A O 1
ATOM 629 N N . SER A 1 79 ? 15.359 -4.687 -6.140 1.00 97.94 79 SER A N 1
ATOM 630 C CA . SER A 1 79 ? 15.147 -3.287 -6.523 1.00 97.94 79 SER A CA 1
ATOM 631 C C . SER A 1 79 ? 14.691 -2.454 -5.326 1.00 97.94 79 SER A C 1
ATOM 633 O O . SER A 1 79 ? 14.072 -2.995 -4.408 1.00 97.94 79 SER A O 1
ATOM 635 N N . ASP A 1 80 ? 14.925 -1.142 -5.369 1.00 98.12 80 ASP A N 1
ATOM 636 C CA . ASP A 1 80 ? 14.507 -0.219 -4.305 1.00 98.12 80 ASP A CA 1
ATOM 637 C C . ASP A 1 80 ? 12.991 -0.294 -4.054 1.00 98.12 80 ASP A C 1
ATOM 639 O O . ASP A 1 80 ? 12.552 -0.381 -2.910 1.00 98.12 80 ASP A O 1
ATOM 643 N N . VAL A 1 81 ? 12.181 -0.365 -5.120 1.00 98.00 81 VAL A N 1
ATOM 644 C CA . VAL A 1 81 ? 10.715 -0.504 -5.019 1.00 98.00 81 VAL A CA 1
ATOM 645 C C . VAL A 1 81 ? 10.320 -1.858 -4.427 1.00 98.00 81 VAL A C 1
ATOM 647 O O . VAL A 1 81 ? 9.440 -1.927 -3.570 1.00 98.00 81 VAL A O 1
ATOM 650 N N . GLY A 1 82 ? 10.976 -2.944 -4.845 1.00 98.19 82 GLY A N 1
ATOM 651 C CA . GLY A 1 82 ? 10.717 -4.277 -4.296 1.00 98.19 82 GLY A CA 1
ATOM 652 C C . GLY A 1 82 ? 11.043 -4.363 -2.802 1.00 98.19 82 GLY A C 1
ATOM 653 O O . GLY A 1 82 ? 10.257 -4.902 -2.023 1.00 98.19 82 GLY A O 1
ATOM 654 N N . GLN A 1 83 ? 12.167 -3.779 -2.380 1.00 98.56 83 GLN A N 1
ATOM 655 C CA . GLN A 1 83 ? 12.554 -3.709 -0.969 1.00 98.56 83 GLN A CA 1
ATOM 656 C C . GLN A 1 83 ? 11.586 -2.843 -0.158 1.00 98.56 83 GLN A C 1
ATOM 658 O O . GLN A 1 83 ? 11.114 -3.294 0.887 1.00 98.56 83 GLN A O 1
ATOM 663 N N . ALA A 1 84 ? 11.219 -1.664 -0.670 1.00 98.56 84 ALA A N 1
ATOM 664 C CA . ALA A 1 84 ? 10.207 -0.798 -0.069 1.00 98.56 84 ALA A CA 1
ATOM 665 C C . ALA A 1 84 ? 8.871 -1.537 0.113 1.00 98.56 84 ALA A C 1
ATOM 667 O O . ALA A 1 84 ? 8.287 -1.503 1.194 1.00 98.56 84 ALA A O 1
ATOM 668 N N . GLY A 1 85 ? 8.426 -2.293 -0.898 1.00 98.38 85 GLY A N 1
ATOM 669 C CA . GLY A 1 85 ? 7.209 -3.107 -0.828 1.00 98.38 85 GLY A CA 1
ATOM 670 C C . GLY A 1 85 ? 7.256 -4.138 0.300 1.00 98.38 85 GLY A C 1
ATOM 671 O O . GLY A 1 85 ? 6.313 -4.239 1.085 1.00 9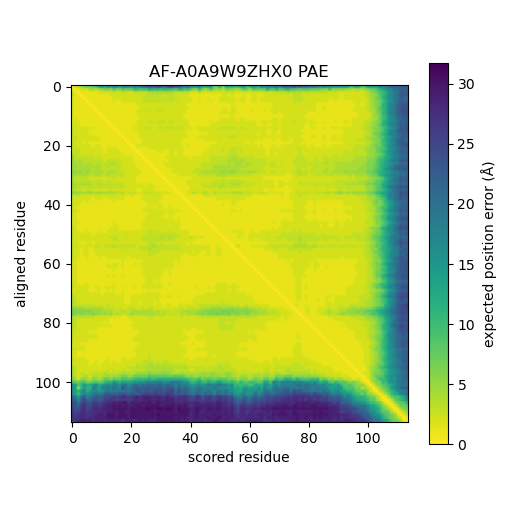8.38 85 GLY A O 1
ATOM 672 N N . LYS A 1 86 ? 8.384 -4.842 0.457 1.00 98.31 86 LYS A N 1
ATOM 673 C CA . LYS A 1 86 ? 8.582 -5.799 1.559 1.00 98.31 86 LYS A CA 1
ATOM 674 C C . LYS A 1 86 ? 8.643 -5.144 2.934 1.00 98.31 86 LYS A C 1
ATOM 676 O O . LYS A 1 86 ? 8.163 -5.738 3.902 1.00 98.31 86 LYS A O 1
ATOM 681 N N . THR A 1 87 ? 9.240 -3.961 3.050 1.00 98.56 87 THR A N 1
ATOM 682 C CA . THR A 1 87 ? 9.248 -3.208 4.311 1.00 98.56 87 THR A CA 1
ATOM 683 C C . THR A 1 87 ? 7.838 -2.751 4.673 1.00 98.56 87 THR A C 1
ATOM 685 O O . THR A 1 87 ? 7.379 -3.000 5.789 1.00 98.56 87 THR A O 1
ATOM 688 N N . MET A 1 88 ? 7.121 -2.170 3.712 1.00 98.69 88 MET A N 1
ATOM 689 C CA . MET A 1 88 ? 5.757 -1.677 3.886 1.00 98.69 88 MET A CA 1
ATOM 690 C C . MET A 1 88 ? 4.761 -2.791 4.225 1.00 98.69 88 MET A C 1
ATOM 692 O O . MET A 1 88 ? 3.928 -2.608 5.111 1.00 98.69 88 MET A O 1
ATOM 696 N N . GLU A 1 89 ? 4.874 -3.966 3.600 1.00 98.50 89 GLU A N 1
ATOM 697 C CA . GLU A 1 89 ? 4.029 -5.124 3.915 1.00 98.50 89 GLU A CA 1
ATOM 698 C C . GLU A 1 89 ? 4.201 -5.574 5.376 1.00 98.50 89 GLU A C 1
ATOM 700 O O . GLU A 1 89 ? 3.220 -5.751 6.103 1.00 98.50 89 GLU A O 1
ATOM 705 N N . LYS A 1 90 ? 5.450 -5.681 5.850 1.00 98.50 90 LYS A N 1
ATOM 706 C CA . LYS A 1 90 ? 5.748 -6.019 7.253 1.00 98.50 90 LYS A CA 1
ATOM 707 C C . LYS A 1 90 ? 5.270 -4.937 8.219 1.00 98.50 90 LYS A C 1
ATOM 709 O O . LYS A 1 90 ? 4.826 -5.243 9.328 1.00 98.50 90 LYS A O 1
ATOM 714 N N . TYR A 1 91 ? 5.388 -3.671 7.828 1.00 98.50 91 TYR A N 1
ATOM 715 C CA . TYR A 1 91 ? 4.895 -2.559 8.630 1.00 98.50 91 TYR A CA 1
ATOM 716 C C . TYR A 1 91 ? 3.365 -2.603 8.750 1.00 98.50 91 TYR A C 1
ATOM 718 O O . TYR A 1 91 ? 2.836 -2.495 9.858 1.00 98.50 91 TYR A O 1
ATOM 726 N N . PHE A 1 92 ? 2.662 -2.881 7.649 1.00 98.31 92 PHE A N 1
ATOM 727 C CA . PHE A 1 92 ? 1.221 -3.119 7.654 1.00 98.31 92 PHE A CA 1
ATOM 728 C C . PHE A 1 92 ? 0.829 -4.284 8.573 1.00 98.31 92 PHE A C 1
ATOM 730 O O . PHE A 1 92 ? -0.069 -4.116 9.396 1.00 98.31 92 PHE A O 1
ATOM 737 N N . ASP A 1 93 ? 1.523 -5.428 8.507 1.00 97.38 93 ASP A N 1
ATOM 738 C CA . ASP A 1 93 ? 1.283 -6.573 9.404 1.00 97.38 93 ASP A CA 1
ATOM 739 C C . ASP A 1 93 ? 1.340 -6.177 10.877 1.00 97.38 93 ASP A C 1
ATOM 741 O O . ASP A 1 93 ? 0.482 -6.562 11.680 1.00 97.38 93 ASP A O 1
ATOM 745 N N . LYS A 1 94 ? 2.362 -5.395 11.235 1.00 96.50 94 LYS A N 1
ATOM 746 C CA . LYS A 1 94 ? 2.562 -4.904 12.595 1.00 96.50 94 LYS A CA 1
ATOM 747 C C . LYS A 1 94 ? 1.423 -3.975 13.017 1.00 96.50 94 LYS A C 1
ATOM 749 O O . LYS A 1 94 ? 0.816 -4.223 14.058 1.00 96.50 94 LYS A O 1
ATOM 754 N N . LEU A 1 95 ? 1.104 -2.960 12.210 1.00 94.62 95 LEU A N 1
ATOM 755 C CA . LEU A 1 95 ? 0.016 -2.016 12.490 1.00 94.62 95 LEU A CA 1
ATOM 756 C C . LEU A 1 95 ? -1.325 -2.732 12.638 1.00 94.62 95 LEU A C 1
ATOM 758 O O . LEU A 1 95 ? -2.064 -2.494 13.592 1.00 94.62 95 LEU A O 1
ATOM 762 N N . PHE A 1 96 ? -1.626 -3.641 11.712 1.00 91.88 96 PHE A N 1
ATOM 763 C CA . PHE A 1 96 ? -2.868 -4.398 11.718 1.00 91.88 96 PHE A CA 1
ATOM 764 C C . PHE A 1 96 ? -2.973 -5.258 12.981 1.00 91.88 96 PHE A C 1
ATOM 766 O O . PHE A 1 96 ? -3.982 -5.233 13.687 1.00 91.88 96 PHE A O 1
ATOM 773 N N . LYS A 1 97 ? -1.896 -5.957 13.346 1.00 92.81 97 LYS A N 1
ATOM 774 C CA . LYS A 1 97 ? -1.840 -6.725 14.590 1.00 92.81 97 LYS A CA 1
ATOM 775 C C . LYS A 1 97 ? -2.067 -5.836 15.814 1.00 92.81 97 LYS A C 1
ATOM 777 O O . LYS A 1 97 ? -2.884 -6.176 16.667 1.00 92.81 97 LYS A O 1
ATOM 782 N N . GLU A 1 98 ? -1.369 -4.711 15.910 1.00 90.62 98 GLU A N 1
ATOM 783 C CA . GLU A 1 98 ? -1.462 -3.802 17.053 1.00 90.62 98 GLU A CA 1
ATOM 784 C C . GLU A 1 98 ? -2.863 -3.201 17.177 1.00 90.62 98 GLU A C 1
ATOM 786 O O . GLU A 1 98 ? -3.463 -3.282 18.244 1.00 90.62 98 GLU A O 1
ATOM 791 N N . ILE A 1 99 ? -3.442 -2.681 16.098 1.00 86.88 99 ILE A N 1
ATOM 792 C CA . ILE A 1 99 ? -4.732 -1.983 16.139 1.00 86.88 99 ILE A CA 1
ATOM 793 C C . ILE A 1 99 ? -5.897 -2.951 16.372 1.00 86.88 99 ILE A C 1
ATOM 795 O O . ILE A 1 99 ? -6.815 -2.634 17.133 1.00 86.88 99 ILE A O 1
ATOM 799 N N . PHE A 1 100 ? -5.867 -4.139 15.766 1.00 79.62 100 PHE A N 1
ATOM 800 C CA . PHE A 1 100 ? -6.989 -5.075 15.845 1.00 79.62 100 PHE A CA 1
ATOM 801 C C . PHE A 1 100 ? -6.880 -6.061 17.020 1.00 79.62 100 PHE A C 1
ATOM 803 O O . PHE A 1 100 ? -7.912 -6.445 17.567 1.00 79.62 100 PHE A O 1
ATOM 810 N N . GLN A 1 101 ? -5.679 -6.402 17.513 1.00 72.69 101 GLN A N 1
ATOM 811 C CA . GLN A 1 101 ? -5.540 -7.253 18.711 1.00 72.69 101 GLN A CA 1
ATOM 812 C C . GLN A 1 101 ? -5.627 -6.466 20.028 1.00 72.69 101 GLN A C 1
ATOM 814 O O . GLN A 1 101 ? -6.128 -7.000 21.023 1.00 72.69 101 GLN A O 1
ATOM 819 N N . THR A 1 102 ? -5.198 -5.197 20.073 1.00 60.69 102 THR A N 1
ATOM 820 C CA . THR A 1 102 ? -5.359 -4.367 21.289 1.00 60.69 102 THR A CA 1
ATOM 821 C C . THR A 1 102 ? -6.825 -4.054 21.579 1.00 60.69 102 THR A C 1
ATOM 823 O O . THR A 1 102 ? -7.236 -4.093 22.738 1.00 60.69 102 THR A O 1
ATOM 826 N N . ARG A 1 103 ? -7.649 -3.850 20.542 1.00 58.38 103 ARG A N 1
ATOM 827 C CA . ARG A 1 103 ? -9.093 -3.597 20.687 1.00 58.38 103 ARG A CA 1
ATOM 828 C C . ARG A 1 103 ? -9.869 -4.802 21.226 1.00 58.38 103 ARG A C 1
ATOM 830 O O . ARG A 1 103 ? -10.797 -4.612 22.001 1.00 58.38 103 ARG A O 1
ATOM 837 N N . THR A 1 104 ? -9.452 -6.032 20.919 1.00 53.59 104 THR A N 1
ATOM 838 C CA . THR A 1 104 ? -10.062 -7.243 21.512 1.00 53.59 104 THR A CA 1
ATOM 839 C C . THR A 1 104 ? -9.688 -7.481 22.979 1.00 53.59 104 THR A C 1
ATOM 841 O O . THR A 1 104 ? -10.328 -8.282 23.653 1.00 53.59 104 THR A O 1
ATOM 844 N N . ARG A 1 105 ? -8.656 -6.800 23.498 1.00 52.97 105 ARG A N 1
ATOM 845 C CA . ARG A 1 105 ? -8.109 -7.034 24.846 1.00 52.97 105 ARG A CA 1
ATOM 846 C C . ARG A 1 105 ? -8.576 -6.046 25.917 1.00 52.97 105 ARG A C 1
ATOM 848 O O . ARG A 1 105 ? -8.115 -6.171 27.049 1.00 52.97 105 ARG A O 1
ATOM 855 N N . ASN A 1 106 ? -9.486 -5.116 25.615 1.00 44.16 106 ASN A N 1
ATOM 856 C CA . ASN A 1 106 ? -9.965 -4.135 26.597 1.00 44.16 106 ASN A CA 1
ATOM 857 C C . ASN A 1 106 ? -11.462 -4.323 26.953 1.00 44.16 106 ASN A C 1
ATOM 859 O O . ASN A 1 106 ? -12.310 -3.621 26.410 1.00 44.16 106 ASN A O 1
ATOM 863 N N . PRO A 1 107 ? -11.814 -5.258 27.862 1.00 48.47 107 PRO A N 1
ATOM 864 C CA . PRO A 1 107 ? -13.196 -5.537 28.267 1.00 48.47 107 PRO A CA 1
ATOM 865 C C . PRO A 1 107 ? -13.687 -4.700 29.469 1.00 48.47 107 PRO A C 1
ATOM 867 O O . PRO A 1 107 ? -14.462 -5.197 30.280 1.00 48.47 107 PRO A O 1
ATOM 870 N N . LYS A 1 108 ? -13.238 -3.451 29.663 1.00 48.31 108 LYS A N 1
ATOM 871 C CA . LYS A 1 108 ? -13.663 -2.656 30.833 1.00 48.31 108 LYS A CA 1
ATOM 872 C C . LYS A 1 108 ? -14.717 -1.605 30.495 1.00 48.31 108 LYS A C 1
ATOM 874 O O . LYS A 1 108 ? -14.362 -0.468 30.227 1.00 48.31 108 LYS A O 1
ATOM 879 N N . PHE A 1 109 ? -15.981 -2.017 30.587 1.00 43.97 109 PHE A N 1
ATOM 880 C CA . PHE A 1 109 ? -17.009 -1.399 31.438 1.00 43.97 109 PHE A CA 1
ATOM 881 C C . PHE A 1 109 ? -18.022 -2.502 31.785 1.00 43.97 109 PHE A C 1
ATOM 883 O O . PHE A 1 109 ? -18.907 -2.816 30.998 1.00 43.97 109 PHE A O 1
ATOM 890 N N . ASN A 1 110 ? -17.827 -3.150 32.935 1.00 38.41 110 ASN A N 1
ATOM 891 C CA . ASN A 1 110 ? -18.878 -3.933 33.576 1.00 38.41 110 ASN A CA 1
ATOM 892 C C . ASN A 1 110 ? -19.609 -2.931 34.476 1.00 38.41 110 ASN A C 1
ATOM 894 O O . ASN A 1 110 ? -19.156 -2.647 35.583 1.00 38.41 110 ASN A O 1
ATOM 898 N N . GLU A 1 111 ? -20.636 -2.285 33.930 1.00 48.19 111 GLU A N 1
ATOM 899 C CA . GLU A 1 111 ? -21.653 -1.629 34.747 1.00 48.19 111 GLU A CA 1
ATOM 900 C C . GLU A 1 111 ? -22.377 -2.728 35.531 1.00 48.19 111 GLU A C 1
ATOM 902 O O . GLU A 1 111 ? -22.709 -3.758 34.940 1.00 48.19 111 GLU A O 1
ATOM 907 N N . ASN A 1 112 ? -22.531 -2.510 36.842 1.00 43.28 112 ASN A N 1
ATOM 908 C CA . ASN A 1 112 ? -23.505 -3.080 37.789 1.00 43.28 112 ASN A CA 1
ATOM 909 C C . ASN A 1 112 ? -22.827 -3.407 39.128 1.00 43.28 112 ASN A C 1
ATOM 911 O O . ASN A 1 112 ? -22.525 -4.563 39.408 1.00 43.28 112 ASN A O 1
ATOM 915 N N . ASP A 1 113 ? -22.625 -2.369 39.939 1.00 44.12 113 ASP A N 1
ATOM 916 C CA . ASP A 1 113 ? -22.653 -2.465 41.400 1.00 44.12 113 ASP A CA 1
ATOM 917 C C . ASP A 1 113 ? -23.602 -1.352 41.886 1.00 44.12 113 ASP A C 1
ATOM 919 O O . ASP A 1 113 ? -23.161 -0.245 42.183 1.00 44.12 113 ASP A O 1
ATOM 923 N N . ASP A 1 114 ? -24.905 -1.653 41.860 1.00 44.16 114 ASP A N 1
ATOM 924 C CA . ASP A 1 114 ? -25.984 -1.059 42.668 1.00 44.16 114 ASP A CA 1
ATOM 925 C C . ASP A 1 114 ? -27.021 -2.162 42.959 1.00 44.16 114 ASP A C 1
ATOM 927 O O . ASP A 1 114 ? -27.408 -2.880 42.003 1.00 44.16 114 ASP A O 1
#

pLDDT: mean 91.1, std 16.03, range [38.41, 98.88]

Sequence (114 aa):
MDACEQVIKDLLLHEDSWPFTQAVNLREVPDYLELVTTPMDLGTVKEKLKSLEYPDVDSFVADVRLVFTNSDKYNLSTSDVGQAGKTMEKYFDKLFKEIFQTRTRNPKFNENDD

InterPro domains:
  IPR001487 Bromodomain [PF00439] (4-84)
  IPR001487 Bromodomain [PR00503] (15-28)
  IPR001487 Bromodomain [PR00503] (29-45)
  IPR001487 Bromodomain [PR00503] (45-63)
  IPR001487 Bromodomain [PR00503] (63-82)
  IPR001487 Bromodomain [PS50014] (12-82)
  IPR001487 Bromodomain [SM00297] (1-101)
  IPR018359 Bromodomain, conserved site [PS00633] (17-74)
  IPR036427 Bromodomain-like superfamily [G3DSA:1.20.920.10] (1-113)
  IPR036427 Bromodomain-like superfamily [SSF47370] (3-103)